Protein AF-A0A958V4C2-F1 (afdb_monomer_lite)

Radius of gyration: 12.29 Å; chains: 1; bounding box: 34×24×34 Å

Sequence (94 aa):
SLIGFVEKKGTPKSGTLVLFKNGSFGASYHRADYSCTYQGDYEIIDNRLTLKRTDLTELTDSVFTTEYLIDRKDSILKPIENGFLEIGISKMAE

Foldseek 3Di:
DKKWKADDPPFQWIWIWDQDPVQKIWIWIDHPPDIDIDMAGWDADPQKIFGPDCCCCVVRVNQDDGIFRQDPPQQWTHHPDPPYDIIRMDDDDD

pLDDT: mean 90.29, std 10.6, range [34.12, 98.25]

Structure (mmCIF, N/CA/C/O backbone):
data_AF-A0A958V4C2-F1
#
_entry.id   AF-A0A958V4C2-F1
#
loop_
_atom_site.group_PDB
_atom_site.id
_atom_site.type_symbol
_atom_site.label_atom_id
_atom_site.label_alt_id
_atom_site.label_comp_id
_atom_site.label_asym_id
_atom_site.label_entity_id
_atom_site.label_seq_id
_atom_site.pdbx_PDB_ins_code
_atom_site.Cartn_x
_atom_site.Cartn_y
_atom_site.Cartn_z
_atom_site.occupancy
_atom_site.B_iso_or_equiv
_atom_site.auth_seq_id
_atom_site.auth_comp_id
_atom_site.auth_asym_id
_atom_site.auth_atom_id
_atom_site.pdbx_PDB_model_num
ATOM 1 N N . SER A 1 1 ? -10.279 10.270 5.510 1.00 71.62 1 SER A N 1
ATOM 2 C CA . SER A 1 1 ? -9.504 9.305 4.699 1.00 71.62 1 SER A CA 1
ATOM 3 C C . SER A 1 1 ? -8.158 9.099 5.362 1.00 71.62 1 SER A C 1
ATOM 5 O O . SER A 1 1 ? -7.686 10.037 5.989 1.00 71.62 1 SER A O 1
ATOM 7 N N . LEU A 1 2 ? -7.571 7.906 5.278 1.00 84.56 2 LEU A N 1
ATOM 8 C CA . LEU A 1 2 ? -6.188 7.655 5.703 1.00 84.56 2 LEU A CA 1
ATOM 9 C C . LEU A 1 2 ? -5.276 7.849 4.493 1.00 84.56 2 LEU A C 1
ATOM 11 O O . LEU A 1 2 ? -5.636 7.420 3.399 1.00 84.56 2 LEU A O 1
ATOM 15 N N . ILE A 1 3 ? -4.133 8.506 4.676 1.00 86.88 3 ILE A N 1
ATOM 16 C CA . ILE A 1 3 ? -3.155 8.725 3.606 1.00 86.88 3 ILE A CA 1
ATOM 17 C C . ILE A 1 3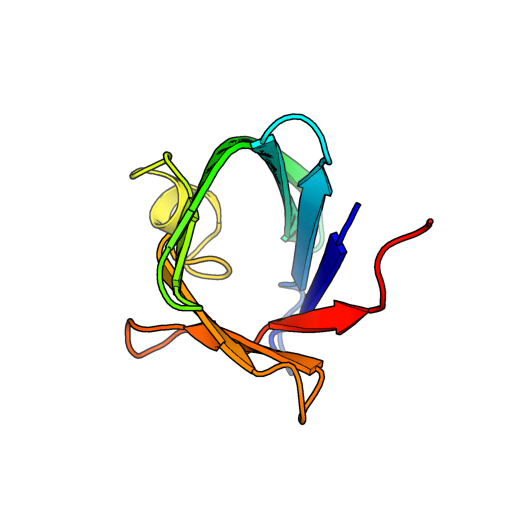 ? -1.832 8.106 4.042 1.00 86.88 3 ILE A C 1
ATOM 19 O O . ILE A 1 3 ? -1.366 8.343 5.154 1.00 86.88 3 ILE A O 1
ATOM 23 N N . GLY A 1 4 ? -1.262 7.290 3.168 1.00 89.25 4 GLY A N 1
ATOM 24 C CA . GLY A 1 4 ? 0.014 6.626 3.324 1.00 89.25 4 GLY A CA 1
ATOM 25 C C . GLY A 1 4 ? 0.981 7.032 2.221 1.00 89.25 4 GLY A C 1
ATOM 26 O O . GLY A 1 4 ? 0.577 7.209 1.073 1.00 89.25 4 GLY A O 1
ATOM 27 N N . PHE A 1 5 ? 2.256 7.152 2.563 1.00 89.62 5 PHE A N 1
ATOM 28 C CA . PHE A 1 5 ? 3.329 7.489 1.637 1.00 89.62 5 PHE A CA 1
ATOM 29 C C . PHE A 1 5 ? 4.431 6.438 1.704 1.00 89.62 5 PHE A C 1
ATOM 31 O O . PHE A 1 5 ? 4.809 5.980 2.785 1.00 89.62 5 PHE A O 1
ATOM 38 N N . VAL A 1 6 ? 4.955 6.067 0.539 1.00 90.44 6 VAL A N 1
ATOM 39 C CA . VAL A 1 6 ? 6.082 5.146 0.402 1.00 90.44 6 VAL A CA 1
ATOM 40 C C . VAL A 1 6 ? 7.088 5.710 -0.592 1.00 90.44 6 VAL A C 1
ATOM 42 O O . VAL A 1 6 ? 6.725 6.207 -1.655 1.00 90.44 6 VAL A O 1
ATOM 45 N N . GLU A 1 7 ? 8.369 5.632 -0.254 1.00 86.38 7 GLU A N 1
ATOM 46 C CA . GLU A 1 7 ? 9.460 6.078 -1.116 1.00 86.38 7 GLU A CA 1
ATOM 47 C C . GLU A 1 7 ? 10.589 5.049 -1.086 1.00 86.38 7 GLU A C 1
ATOM 49 O O . GLU A 1 7 ? 11.091 4.675 -0.022 1.00 86.38 7 GLU A O 1
ATOM 54 N N . LYS A 1 8 ? 11.019 4.597 -2.266 1.00 83.25 8 LYS A N 1
ATOM 55 C CA . LYS A 1 8 ? 12.152 3.683 -2.387 1.00 83.25 8 LYS A CA 1
ATOM 56 C C . LYS A 1 8 ? 13.443 4.481 -2.538 1.00 83.25 8 LYS A C 1
ATOM 58 O O . LYS A 1 8 ? 13.801 4.898 -3.641 1.00 83.25 8 LYS A O 1
ATOM 63 N N . LYS A 1 9 ? 14.153 4.655 -1.417 1.00 81.75 9 LYS A N 1
ATOM 64 C CA . LYS A 1 9 ? 15.428 5.389 -1.341 1.00 81.75 9 LYS A CA 1
ATOM 65 C C . LYS A 1 9 ? 16.402 4.967 -2.445 1.00 81.75 9 LYS A C 1
ATOM 67 O O . LYS A 1 9 ? 16.596 3.779 -2.695 1.00 81.75 9 LYS A O 1
ATOM 72 N N . GLY A 1 10 ? 17.032 5.955 -3.079 1.00 78.00 10 GLY A N 1
ATOM 73 C CA . GLY A 1 10 ? 17.983 5.739 -4.174 1.00 78.00 10 GLY A CA 1
ATOM 74 C C . GLY A 1 10 ? 17.336 5.436 -5.531 1.00 78.00 10 GLY A C 1
ATOM 75 O O . GLY A 1 10 ? 18.047 5.111 -6.476 1.00 78.00 10 GLY A O 1
ATOM 76 N N . THR A 1 11 ? 16.008 5.545 -5.652 1.00 78.94 11 THR A N 1
ATOM 77 C CA . THR A 1 11 ? 15.278 5.403 -6.920 1.00 78.94 11 THR A CA 1
ATOM 78 C C . THR A 1 11 ? 14.244 6.522 -7.069 1.00 78.94 11 THR A C 1
ATOM 80 O O . THR A 1 11 ? 13.789 7.047 -6.056 1.00 78.94 11 THR A O 1
ATOM 83 N N . PRO A 1 12 ? 13.798 6.859 -8.293 1.00 79.94 12 PRO A N 1
ATOM 84 C CA . PRO A 1 12 ? 12.695 7.801 -8.493 1.00 79.94 12 PRO A CA 1
ATOM 85 C C . PRO A 1 12 ? 11.313 7.181 -8.202 1.00 79.94 12 PRO A C 1
ATOM 87 O O . PRO A 1 12 ? 10.301 7.752 -8.597 1.00 79.94 12 PRO A O 1
ATOM 90 N N . LYS A 1 13 ? 11.249 5.984 -7.596 1.00 87.06 13 LYS A N 1
ATOM 91 C CA . LYS A 1 13 ? 9.993 5.268 -7.347 1.00 87.06 13 LYS A CA 1
ATOM 92 C C . LYS A 1 13 ? 9.423 5.665 -5.990 1.00 87.06 13 LYS A C 1
ATOM 94 O O . LYS A 1 13 ? 10.030 5.402 -4.949 1.00 87.06 13 LYS A O 1
ATOM 99 N N . SER A 1 14 ? 8.220 6.215 -6.008 1.00 92.00 14 SER A N 1
ATOM 100 C CA . SER A 1 14 ? 7.441 6.508 -4.809 1.00 92.00 14 SER A CA 1
ATOM 101 C C . SER A 1 14 ? 5.967 6.203 -5.042 1.00 92.00 14 SER A C 1
ATOM 103 O O . SER A 1 14 ? 5.540 5.881 -6.156 1.00 92.00 14 SER A O 1
ATOM 105 N N . GLY A 1 15 ? 5.178 6.265 -3.979 1.00 93.69 15 GLY A N 1
ATOM 106 C CA . GLY A 1 15 ? 3.751 6.057 -4.063 1.00 93.69 15 GLY A CA 1
ATOM 107 C C . GLY A 1 15 ? 2.982 6.717 -2.932 1.00 93.69 15 GLY A C 1
ATOM 108 O O . GLY A 1 15 ? 3.489 6.905 -1.827 1.00 93.69 15 GLY A O 1
ATOM 109 N N . THR A 1 16 ? 1.728 7.041 -3.229 1.00 95.00 16 THR A N 1
ATOM 110 C CA . THR A 1 16 ? 0.742 7.511 -2.256 1.00 95.00 16 THR A CA 1
ATOM 111 C C . THR A 1 16 ? -0.433 6.540 -2.228 1.00 95.00 16 THR A C 1
ATOM 113 O O . THR A 1 16 ? -1.044 6.292 -3.264 1.00 95.00 16 THR A O 1
ATOM 116 N N . LEU A 1 17 ? -0.771 6.009 -1.057 1.00 95.50 17 LEU A N 1
ATOM 117 C CA . LEU A 1 17 ? -1.952 5.181 -0.827 1.00 95.50 17 LEU A CA 1
ATOM 118 C C . LEU A 1 17 ? -2.995 5.986 -0.052 1.00 95.50 17 LEU A C 1
ATOM 120 O O . LEU A 1 17 ? -2.726 6.461 1.042 1.00 95.50 17 LEU A O 1
ATOM 124 N N . VAL A 1 18 ? -4.204 6.119 -0.581 1.00 95.25 18 VAL A N 1
ATOM 125 C CA . VAL A 1 18 ? -5.321 6.794 0.086 1.00 95.25 18 VAL A CA 1
ATOM 126 C C . VAL A 1 18 ? -6.421 5.778 0.348 1.00 95.25 18 VAL A C 1
ATOM 128 O O . VAL A 1 18 ? -6.882 5.137 -0.587 1.00 95.25 18 VAL A O 1
ATOM 131 N N . LEU A 1 19 ? -6.868 5.657 1.597 1.00 94.38 19 LEU A N 1
ATOM 132 C CA . LEU A 1 19 ? -8.051 4.885 1.981 1.00 94.38 19 LEU A CA 1
ATOM 133 C C . LEU A 1 19 ? -9.213 5.845 2.255 1.00 94.38 19 LEU A C 1
ATOM 135 O O . LEU A 1 19 ? -9.158 6.690 3.162 1.00 94.38 19 LEU A O 1
ATOM 139 N N . PHE A 1 20 ? -10.269 5.739 1.459 1.00 93.75 20 PHE A N 1
ATOM 140 C CA . PHE A 1 20 ? -11.456 6.581 1.540 1.00 93.75 20 PHE A CA 1
ATOM 141 C C . PHE A 1 20 ? -12.482 6.005 2.526 1.00 93.75 20 PHE A C 1
ATOM 143 O O . PHE A 1 20 ? -12.596 4.798 2.703 1.00 93.75 20 PHE A O 1
ATOM 150 N N . LYS A 1 21 ? -13.271 6.874 3.178 1.00 90.75 21 LYS A N 1
ATOM 151 C CA . LYS A 1 21 ? -14.253 6.460 4.210 1.00 90.75 21 LYS A CA 1
ATOM 152 C C . LYS A 1 21 ? -15.356 5.530 3.669 1.00 90.75 21 LYS A C 1
ATOM 154 O O . LYS A 1 21 ? -16.017 4.866 4.454 1.00 90.75 21 LYS A O 1
ATOM 159 N N . ASN A 1 22 ? -15.559 5.502 2.354 1.00 92.38 22 ASN A N 1
ATOM 160 C CA . ASN A 1 22 ? -16.536 4.659 1.662 1.00 92.38 22 ASN A CA 1
ATOM 161 C C . ASN A 1 22 ? -16.042 3.218 1.411 1.00 92.38 22 ASN A C 1
ATOM 163 O O . ASN A 1 22 ? -16.770 2.455 0.789 1.00 92.38 22 ASN A O 1
ATOM 167 N N . GLY A 1 23 ? -14.830 2.855 1.848 1.00 94.44 23 GLY A N 1
ATOM 168 C CA . GLY A 1 23 ? -14.266 1.521 1.625 1.00 94.44 23 GLY A CA 1
ATOM 169 C C . GLY A 1 23 ? -13.489 1.364 0.315 1.00 94.44 23 GLY A C 1
ATOM 170 O O . GLY A 1 23 ? -13.041 0.260 0.024 1.00 94.44 23 GLY A O 1
ATOM 171 N N . SER A 1 24 ? -1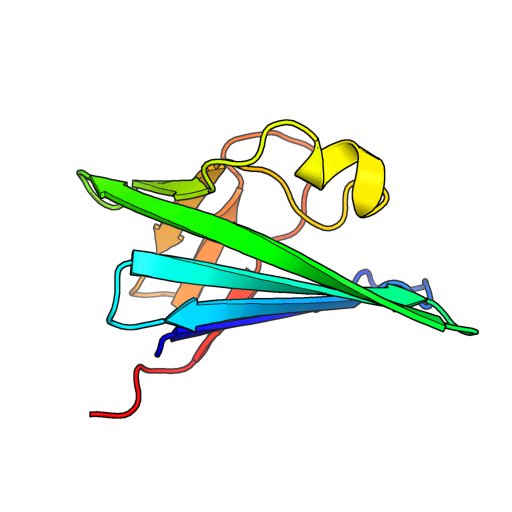3.279 2.438 -0.455 1.00 96.81 24 SER A N 1
ATOM 172 C CA . SER A 1 24 ? -12.411 2.409 -1.638 1.00 96.81 24 SER A CA 1
ATOM 173 C C . SER A 1 24 ? -11.003 2.926 -1.343 1.00 96.81 24 SER A C 1
ATOM 175 O O . SER A 1 24 ? -10.774 3.664 -0.383 1.00 96.81 24 SER A O 1
ATOM 177 N N . PHE A 1 25 ? -10.029 2.550 -2.166 1.00 96.81 25 PHE A N 1
ATOM 178 C CA . PHE A 1 25 ? -8.663 3.055 -2.102 1.00 96.81 25 PHE A CA 1
ATOM 179 C C . PHE A 1 25 ? -8.218 3.677 -3.426 1.00 96.81 25 PHE A C 1
ATOM 181 O O . PHE A 1 25 ? -8.751 3.372 -4.493 1.00 96.81 25 PHE A O 1
ATOM 188 N N . GLY A 1 26 ? -7.203 4.535 -3.346 1.00 96.56 26 GLY A N 1
ATOM 189 C CA . GLY A 1 26 ? -6.427 5.018 -4.481 1.00 96.56 26 GLY A CA 1
ATOM 190 C C . GLY A 1 26 ? -4.936 4.835 -4.213 1.00 96.56 26 GLY A C 1
ATOM 191 O O . GLY A 1 26 ? -4.417 5.394 -3.254 1.00 96.56 26 GLY A O 1
ATOM 192 N N . ALA A 1 27 ? -4.252 4.058 -5.044 1.00 96.06 27 ALA A N 1
ATOM 193 C CA . ALA A 1 27 ? -2.812 3.852 -5.018 1.00 96.06 27 ALA A CA 1
ATOM 194 C C . ALA A 1 27 ? -2.181 4.580 -6.208 1.00 96.06 27 ALA A C 1
ATOM 196 O O . ALA A 1 27 ? -2.276 4.137 -7.353 1.00 96.06 27 ALA A O 1
ATOM 197 N N . SER A 1 28 ? -1.558 5.718 -5.934 1.00 95.50 28 SER A N 1
ATOM 198 C CA . SER A 1 28 ? -0.788 6.479 -6.909 1.00 95.50 28 SER A CA 1
ATOM 199 C C . SER A 1 28 ? 0.650 5.997 -6.897 1.00 95.50 28 SER A C 1
ATOM 201 O O . SER A 1 28 ? 1.324 6.084 -5.878 1.00 95.50 28 SER A O 1
ATOM 203 N N . TYR A 1 29 ? 1.110 5.489 -8.029 1.00 93.69 29 TYR A N 1
ATOM 204 C CA . TYR A 1 29 ? 2.486 5.112 -8.289 1.00 93.69 29 TYR A CA 1
ATOM 205 C C . TYR A 1 29 ? 3.175 6.212 -9.095 1.00 93.69 29 TYR A C 1
ATOM 207 O O . TYR A 1 29 ? 2.640 6.672 -10.105 1.00 93.69 29 TYR A O 1
ATOM 215 N N . HIS A 1 30 ? 4.357 6.632 -8.652 1.00 91.44 30 HIS A N 1
ATOM 216 C CA . HIS A 1 30 ? 5.137 7.693 -9.275 1.00 91.44 30 HIS A CA 1
ATOM 217 C C . HIS A 1 30 ? 6.462 7.139 -9.811 1.00 91.44 30 HIS A C 1
ATOM 219 O O . HIS A 1 30 ? 7.217 6.474 -9.093 1.00 91.44 30 HIS A O 1
ATOM 225 N N . ARG A 1 31 ? 6.747 7.441 -11.081 1.00 87.00 31 ARG A N 1
ATOM 226 C CA . ARG A 1 31 ? 8.064 7.330 -11.717 1.00 87.00 31 ARG A CA 1
ATOM 227 C C . ARG A 1 31 ? 8.560 8.728 -12.102 1.00 87.00 31 ARG A C 1
ATOM 229 O O . ARG A 1 31 ? 7.821 9.701 -11.994 1.00 87.00 31 ARG A O 1
ATOM 236 N N . ALA A 1 32 ? 9.800 8.812 -12.587 1.00 84.88 32 ALA A N 1
ATOM 237 C CA . ALA A 1 32 ? 10.402 10.072 -13.033 1.00 84.88 32 ALA A CA 1
ATOM 238 C C . ALA A 1 32 ? 9.549 10.805 -14.086 1.00 84.88 32 ALA A C 1
ATOM 240 O O . ALA A 1 32 ? 9.401 12.021 -14.011 1.00 84.88 32 ALA A O 1
ATOM 241 N N . ASP A 1 33 ? 8.952 10.052 -15.015 1.00 85.81 33 ASP A N 1
ATOM 242 C CA . ASP A 1 33 ? 8.329 10.623 -16.216 1.00 85.81 33 ASP A CA 1
ATOM 243 C C . ASP A 1 33 ? 6.797 10.539 -16.217 1.00 85.81 33 ASP A C 1
ATOM 245 O O . ASP A 1 33 ? 6.144 11.132 -17.074 1.00 85.81 33 ASP A O 1
ATOM 249 N N . TYR A 1 34 ? 6.200 9.785 -15.289 1.00 86.38 34 TYR A N 1
ATOM 250 C CA . TYR A 1 34 ? 4.749 9.621 -15.221 1.00 86.38 34 TYR A CA 1
ATOM 251 C C . TYR A 1 34 ? 4.263 9.184 -13.840 1.00 86.38 34 TYR A C 1
ATOM 253 O O . TYR A 1 34 ? 5.011 8.648 -13.019 1.00 86.38 34 TYR A O 1
ATOM 261 N N . SER A 1 35 ? 2.963 9.362 -13.618 1.00 91.88 35 SER A N 1
ATOM 262 C CA . SER A 1 35 ? 2.246 8.790 -12.487 1.00 91.88 35 SER A CA 1
ATOM 263 C C . SER A 1 35 ? 1.011 8.026 -12.954 1.00 91.88 35 SER A C 1
ATOM 265 O O . SER A 1 35 ? 0.347 8.405 -13.919 1.00 91.88 35 SER A O 1
ATOM 267 N N . CYS A 1 36 ? 0.706 6.932 -12.263 1.00 93.12 36 CYS A N 1
ATOM 268 C CA . CYS A 1 36 ? -0.491 6.133 -12.493 1.00 93.12 36 CYS A CA 1
ATOM 269 C C . CYS A 1 36 ? -1.253 5.989 -11.183 1.00 93.12 36 CYS A C 1
ATOM 271 O O . CYS A 1 36 ? -0.655 5.658 -10.163 1.00 93.12 36 CYS A O 1
ATOM 273 N N . THR A 1 37 ? -2.567 6.198 -11.209 1.00 95.19 37 THR A N 1
ATOM 274 C CA . THR A 1 37 ? -3.426 5.973 -10.044 1.00 95.19 37 THR A CA 1
ATOM 275 C C . THR A 1 37 ? -4.325 4.774 -10.286 1.00 95.19 37 THR A C 1
ATOM 277 O O . THR A 1 37 ? -5.130 4.757 -11.217 1.00 95.19 37 THR A O 1
ATOM 280 N N . TYR A 1 38 ? -4.213 3.790 -9.405 1.00 95.81 38 TYR A N 1
ATOM 281 C CA . TYR A 1 38 ? -5.015 2.578 -9.396 1.00 95.81 38 TYR A CA 1
ATOM 282 C C . TYR A 1 38 ? -6.033 2.652 -8.267 1.00 95.81 38 TYR A C 1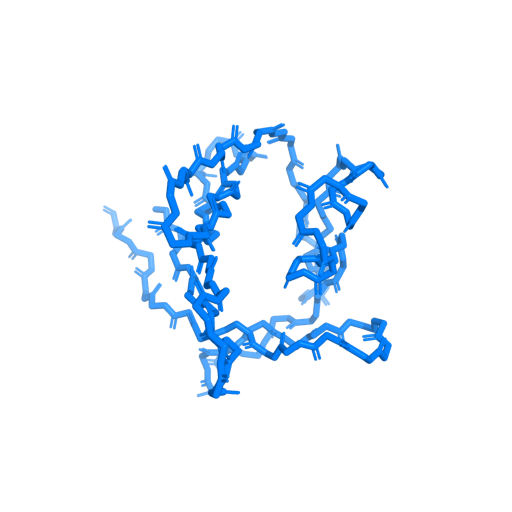
ATOM 284 O O . TYR A 1 38 ? -5.704 3.054 -7.156 1.00 95.81 38 TYR A O 1
ATOM 292 N N . GLN A 1 39 ? -7.276 2.283 -8.549 1.00 96.56 39 GLN A N 1
ATOM 293 C CA . GLN A 1 39 ? -8.374 2.333 -7.583 1.00 96.56 39 GLN A CA 1
ATOM 294 C C . GLN A 1 39 ? -9.001 0.953 -7.407 1.00 96.56 39 GLN A C 1
ATOM 296 O O . GLN A 1 39 ? -8.889 0.099 -8.289 1.00 96.56 39 GLN A O 1
ATOM 301 N N . GLY A 1 40 ? -9.658 0.741 -6.278 1.00 96.56 40 GLY A N 1
ATOM 302 C CA . GLY A 1 40 ? -10.391 -0.481 -5.972 1.00 96.56 40 GLY A CA 1
ATOM 303 C C . GLY A 1 40 ? -10.997 -0.402 -4.581 1.00 96.56 40 GLY A C 1
ATOM 304 O O . GLY A 1 40 ? -10.945 0.649 -3.944 1.00 96.56 40 GLY A O 1
ATOM 305 N N . ASP A 1 41 ? -11.534 -1.513 -4.100 1.00 98.25 41 ASP A N 1
ATOM 306 C CA . ASP A 1 41 ? -12.066 -1.607 -2.743 1.00 98.25 41 ASP A CA 1
ATOM 307 C C . ASP A 1 41 ? -10.998 -2.100 -1.767 1.00 98.25 41 ASP A C 1
ATOM 309 O O . ASP A 1 41 ? -10.028 -2.754 -2.156 1.00 98.25 41 ASP A O 1
ATOM 313 N N . TYR A 1 42 ? -11.164 -1.799 -0.485 1.00 97.31 42 TYR A N 1
ATOM 314 C CA . TYR A 1 42 ? -10.340 -2.356 0.577 1.00 97.31 42 TYR A CA 1
ATOM 315 C C . TYR A 1 42 ? -11.201 -2.879 1.722 1.00 97.31 42 TYR A C 1
ATOM 317 O O . TYR A 1 42 ? -12.379 -2.557 1.862 1.00 97.31 42 TYR A O 1
ATOM 325 N N . GLU A 1 43 ? -10.586 -3.688 2.571 1.00 97.00 43 GLU A N 1
ATOM 326 C CA . GLU A 1 43 ? -11.197 -4.201 3.785 1.00 97.00 43 GLU A CA 1
ATOM 327 C C . GLU A 1 43 ? -10.196 -4.162 4.936 1.00 97.00 43 GLU A C 1
ATOM 329 O O . GLU A 1 43 ? -8.992 -4.314 4.723 1.00 97.00 43 GLU A O 1
ATOM 334 N N . ILE A 1 44 ? -10.693 -3.908 6.149 1.00 94.75 44 ILE A N 1
ATOM 335 C CA . ILE A 1 44 ? -9.889 -3.937 7.371 1.00 94.75 44 ILE A CA 1
ATOM 336 C C . ILE A 1 44 ? -10.548 -4.895 8.359 1.00 94.75 44 ILE A C 1
ATOM 338 O O . ILE A 1 44 ? -11.636 -4.607 8.855 1.00 94.75 44 ILE A O 1
ATOM 342 N N . ILE A 1 45 ? -9.876 -6.004 8.665 1.00 95.31 45 ILE A N 1
ATOM 343 C CA . ILE A 1 45 ? -10.310 -7.014 9.643 1.00 95.31 45 ILE A CA 1
ATOM 344 C C . ILE A 1 45 ? -9.122 -7.298 10.560 1.00 95.31 45 ILE A C 1
ATOM 346 O O . ILE A 1 45 ? -8.021 -7.514 10.071 1.00 95.31 45 ILE A O 1
ATOM 350 N N . ASP A 1 46 ? -9.312 -7.262 11.881 1.00 92.62 46 ASP A N 1
ATOM 351 C CA . ASP A 1 46 ? -8.268 -7.595 12.868 1.00 92.62 46 ASP A CA 1
ATOM 352 C C . ASP A 1 46 ? -6.917 -6.883 12.638 1.00 92.62 46 ASP A C 1
ATOM 354 O O . ASP A 1 46 ? -5.848 -7.487 12.680 1.00 92.62 46 ASP A O 1
ATOM 358 N N . ASN A 1 47 ? -6.956 -5.572 12.369 1.00 91.75 47 ASN A N 1
ATOM 359 C CA . ASN A 1 47 ? -5.792 -4.738 12.016 1.00 91.75 47 ASN A CA 1
ATOM 360 C C . ASN A 1 47 ? -5.041 -5.157 10.738 1.00 91.75 47 ASN A C 1
ATOM 362 O O . ASN A 1 47 ? -3.967 -4.622 10.465 1.00 91.75 47 ASN A O 1
ATOM 366 N N . ARG A 1 48 ? -5.602 -6.048 9.924 1.00 96.25 48 ARG A N 1
ATOM 367 C CA . ARG A 1 48 ? -5.122 -6.365 8.580 1.00 96.25 48 ARG A CA 1
ATOM 368 C C . ARG A 1 48 ? -5.893 -5.546 7.558 1.00 96.25 48 ARG A C 1
ATOM 370 O O . ARG A 1 48 ? -7.116 -5.615 7.515 1.00 96.25 48 ARG A O 1
ATOM 377 N N . LEU A 1 49 ? -5.172 -4.783 6.748 1.00 96.56 49 LEU A N 1
ATOM 378 C CA . LEU A 1 49 ? -5.676 -4.114 5.555 1.00 96.56 49 LEU A CA 1
ATOM 379 C C . LEU A 1 49 ? -5.471 -5.029 4.346 1.00 96.56 49 LEU A C 1
ATOM 381 O O . LEU A 1 49 ? -4.340 -5.430 4.071 1.00 96.56 49 LEU A O 1
ATOM 385 N N . THR A 1 50 ? -6.538 -5.273 3.592 1.00 97.75 50 THR A N 1
ATOM 386 C CA . THR A 1 50 ? -6.501 -5.995 2.317 1.00 97.75 50 THR A CA 1
ATOM 387 C C . THR A 1 50 ? -7.047 -5.099 1.207 1.00 97.75 50 THR A C 1
ATOM 389 O O . THR A 1 50 ? -8.190 -4.648 1.270 1.00 97.75 50 THR A O 1
ATOM 392 N N . LEU A 1 51 ? -6.239 -4.843 0.180 1.00 97.31 51 LEU A N 1
ATOM 393 C CA . LEU A 1 51 ? -6.621 -4.140 -1.043 1.00 97.31 51 LEU A CA 1
ATOM 394 C C . LEU A 1 51 ? -7.169 -5.164 -2.045 1.00 97.31 51 LEU A C 1
ATOM 396 O O . LEU A 1 51 ? -6.463 -6.091 -2.444 1.00 97.31 51 LEU A O 1
ATOM 400 N N . LYS A 1 52 ? -8.427 -5.011 -2.468 1.00 96.75 52 LYS A N 1
ATOM 401 C CA . LYS A 1 52 ? -9.140 -5.953 -3.349 1.00 96.75 52 LYS A CA 1
ATOM 402 C C . LYS A 1 52 ? -8.746 -5.749 -4.813 1.00 96.75 52 LYS A C 1
ATOM 404 O O . LYS A 1 52 ? -9.574 -5.403 -5.653 1.00 96.75 52 LYS A O 1
ATOM 409 N N . ARG A 1 53 ? -7.453 -5.916 -5.107 1.00 94.50 53 ARG A N 1
ATOM 410 C CA . ARG A 1 53 ? -6.871 -5.702 -6.436 1.00 94.50 53 ARG A CA 1
ATOM 411 C C . ARG A 1 53 ? -5.584 -6.514 -6.636 1.00 94.50 53 ARG A C 1
ATOM 413 O O . ARG A 1 53 ? -4.501 -6.061 -6.290 1.00 94.50 53 ARG A O 1
ATOM 420 N N . THR A 1 54 ? -5.704 -7.714 -7.202 1.00 93.75 54 THR A N 1
ATOM 421 C CA . THR A 1 54 ? -4.604 -8.697 -7.308 1.00 93.75 54 THR A CA 1
ATOM 422 C C . THR A 1 54 ? -3.487 -8.307 -8.280 1.00 93.75 54 THR A C 1
ATOM 424 O O . THR A 1 54 ? -2.382 -8.820 -8.164 1.00 93.75 54 THR A O 1
ATOM 427 N N . ASP A 1 55 ? -3.755 -7.408 -9.229 1.00 95.25 55 ASP A N 1
ATOM 428 C CA . ASP A 1 55 ? -2.785 -6.913 -10.217 1.00 95.25 55 ASP A CA 1
ATOM 429 C C . ASP A 1 55 ? -1.952 -5.720 -9.705 1.00 95.25 55 ASP A C 1
ATOM 431 O O . ASP A 1 55 ? -1.022 -5.273 -10.377 1.00 95.25 55 ASP A O 1
ATOM 435 N N . LEU A 1 56 ? -2.249 -5.201 -8.505 1.00 94.56 56 LEU A N 1
ATOM 436 C CA . LEU A 1 56 ? -1.644 -3.971 -7.988 1.00 94.56 56 LEU A CA 1
ATOM 437 C C . LEU A 1 56 ? -0.117 -4.069 -7.870 1.00 94.56 56 LEU A C 1
ATOM 439 O O . LEU A 1 56 ? 0.592 -3.114 -8.191 1.00 94.56 56 LEU A O 1
ATOM 443 N N . THR A 1 57 ? 0.390 -5.223 -7.440 1.00 94.38 57 THR A N 1
ATOM 444 C CA . THR A 1 57 ? 1.829 -5.471 -7.297 1.00 94.38 57 THR A CA 1
ATOM 445 C C . THR A 1 57 ? 2.564 -5.350 -8.629 1.00 94.38 57 THR A C 1
ATOM 447 O O . THR A 1 57 ? 3.613 -4.708 -8.699 1.00 94.38 57 THR A O 1
ATOM 450 N N . GLU A 1 58 ? 2.008 -5.932 -9.693 1.00 94.25 58 GLU A N 1
ATOM 451 C CA . GLU A 1 58 ? 2.589 -5.895 -11.038 1.00 94.25 58 GLU A CA 1
ATOM 452 C C . GLU A 1 58 ? 2.521 -4.480 -11.622 1.00 94.25 58 GLU A C 1
ATOM 454 O O . GLU A 1 58 ? 3.525 -3.938 -12.082 1.00 94.25 58 GLU A O 1
ATOM 459 N N . LEU A 1 59 ? 1.358 -3.836 -11.510 1.00 93.56 59 LEU A N 1
ATOM 460 C CA . LEU A 1 59 ? 1.096 -2.502 -12.053 1.00 93.56 59 LEU A CA 1
ATOM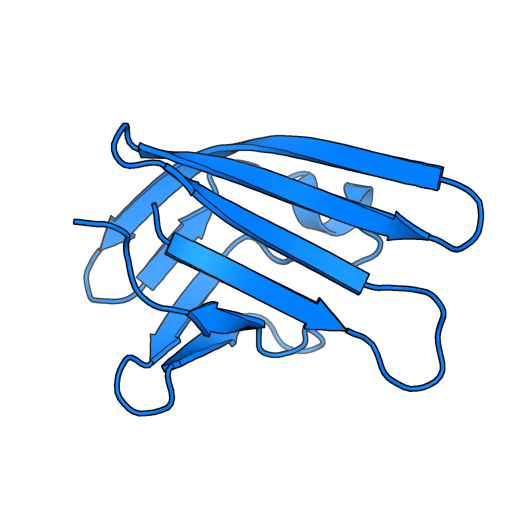 461 C C . LEU A 1 59 ? 1.909 -1.374 -11.396 1.00 93.56 59 LEU A C 1
ATOM 463 O O . LEU A 1 59 ? 1.976 -0.261 -11.931 1.00 93.56 59 LEU A O 1
ATOM 467 N N . THR A 1 60 ? 2.492 -1.633 -10.225 1.00 92.31 60 THR A N 1
ATOM 468 C CA . THR A 1 60 ? 3.212 -0.637 -9.418 1.00 92.31 60 THR A CA 1
ATOM 469 C C . THR A 1 60 ? 4.693 -0.973 -9.242 1.00 92.31 60 THR A C 1
ATOM 471 O O . THR A 1 60 ? 5.350 -0.393 -8.381 1.00 92.31 60 THR A O 1
ATOM 474 N N . ASP A 1 61 ? 5.246 -1.894 -10.039 1.00 90.75 61 ASP A N 1
ATOM 475 C CA . ASP A 1 61 ? 6.628 -2.386 -9.913 1.00 90.75 61 ASP A CA 1
ATOM 476 C C . ASP A 1 61 ? 7.005 -2.792 -8.479 1.00 90.75 61 ASP A C 1
ATOM 478 O O . ASP A 1 61 ? 8.081 -2.441 -7.971 1.00 90.75 61 ASP A O 1
ATOM 482 N N . SER A 1 62 ? 6.094 -3.486 -7.803 1.00 92.19 62 SER A N 1
ATOM 483 C CA . SER A 1 62 ? 6.261 -3.912 -6.413 1.00 92.19 62 SER A CA 1
ATOM 484 C C . SER A 1 62 ? 6.472 -2.757 -5.419 1.00 92.19 62 SER A C 1
ATOM 486 O O . SER A 1 62 ? 7.090 -2.942 -4.371 1.00 92.19 62 SER A O 1
ATOM 488 N N . VAL A 1 63 ? 5.979 -1.550 -5.724 1.00 93.19 63 VAL A N 1
ATOM 489 C CA . VAL A 1 63 ? 5.892 -0.461 -4.735 1.00 93.19 63 VAL A CA 1
ATOM 490 C C . VAL A 1 63 ? 4.776 -0.741 -3.733 1.00 93.19 63 VAL A C 1
ATOM 492 O O . VAL A 1 63 ? 4.966 -0.522 -2.537 1.00 93.19 63 VAL A O 1
ATOM 495 N N . PHE A 1 64 ? 3.642 -1.263 -4.203 1.00 95.25 64 PHE A N 1
ATOM 496 C CA . PHE A 1 64 ? 2.530 -1.683 -3.358 1.00 95.25 64 PHE A CA 1
ATOM 497 C C . PHE A 1 64 ? 2.351 -3.204 -3.403 1.00 95.25 64 PHE A C 1
ATOM 499 O O . PHE A 1 64 ? 2.546 -3.820 -4.446 1.00 95.25 64 PHE A O 1
ATOM 506 N N . THR A 1 65 ? 1.958 -3.785 -2.270 1.00 96.12 65 THR A N 1
ATOM 507 C CA . THR A 1 65 ? 1.384 -5.135 -2.161 1.00 96.12 65 THR A CA 1
ATOM 508 C C . THR A 1 65 ? -0.106 -4.994 -1.845 1.00 96.12 65 THR A C 1
ATOM 510 O O . THR A 1 65 ? -0.619 -3.887 -1.665 1.00 96.12 65 THR A O 1
ATOM 513 N N . THR A 1 66 ? -0.833 -6.101 -1.793 1.00 96.75 66 THR A N 1
ATOM 514 C CA . THR A 1 66 ? -2.265 -6.105 -1.493 1.00 96.75 66 THR A CA 1
ATOM 515 C C . THR A 1 66 ? -2.568 -6.221 -0.009 1.00 96.75 66 THR A C 1
ATOM 517 O O . THR A 1 66 ? -3.709 -5.986 0.376 1.00 96.75 66 THR A O 1
ATOM 520 N N . GLU A 1 67 ? -1.597 -6.575 0.835 1.00 97.25 67 GLU A N 1
ATOM 521 C CA . GLU A 1 67 ? -1.869 -6.896 2.237 1.00 97.25 67 GLU A CA 1
ATOM 522 C C . GLU A 1 67 ? -0.884 -6.273 3.222 1.00 97.25 67 GLU A C 1
ATOM 524 O O . GLU A 1 67 ? 0.337 -6.401 3.093 1.00 97.25 67 GLU A O 1
ATOM 529 N N . TYR A 1 68 ? -1.437 -5.647 4.261 1.00 97.00 68 TYR A N 1
ATOM 530 C CA . TYR A 1 68 ? -0.671 -4.944 5.281 1.00 97.00 68 TYR A CA 1
ATOM 531 C C . TYR A 1 68 ? -1.221 -5.193 6.684 1.00 97.00 68 TYR A C 1
ATOM 533 O O . TYR A 1 68 ? -2.428 -5.299 6.887 1.00 97.00 68 TYR A O 1
ATOM 541 N N . LEU A 1 69 ? -0.337 -5.190 7.674 1.00 96.88 69 LEU A N 1
ATOM 542 C CA . LEU A 1 69 ? -0.680 -4.992 9.075 1.00 96.88 69 LEU A CA 1
ATOM 543 C C . LEU A 1 69 ? -0.641 -3.501 9.401 1.00 96.88 69 LEU A C 1
ATOM 545 O O . LEU A 1 69 ? 0.311 -2.799 9.063 1.00 96.88 69 LEU A O 1
ATOM 549 N N . ILE A 1 70 ? -1.679 -3.020 10.072 1.00 94.44 70 ILE A N 1
ATOM 550 C CA . ILE A 1 70 ? -1.788 -1.632 10.505 1.00 94.44 70 ILE A CA 1
ATOM 551 C C . ILE A 1 70 ? -1.120 -1.504 11.874 1.00 94.44 70 ILE A C 1
ATOM 553 O O . ILE A 1 70 ? -1.686 -1.933 12.882 1.00 94.44 70 ILE A O 1
ATOM 557 N N . ASP A 1 71 ? 0.045 -0.859 11.926 1.00 92.81 71 ASP A N 1
ATOM 558 C CA . ASP A 1 71 ? 0.674 -0.458 13.181 1.00 92.81 71 ASP A CA 1
ATOM 559 C C . ASP A 1 71 ? 0.332 1.004 13.482 1.00 92.81 71 ASP A C 1
ATOM 561 O O . ASP A 1 71 ? 0.888 1.954 12.929 1.00 92.81 71 ASP A O 1
ATOM 565 N N . ARG A 1 72 ? -0.635 1.191 14.381 1.00 87.56 72 ARG A N 1
ATOM 566 C CA . ARG A 1 72 ? -1.095 2.526 14.785 1.00 87.56 72 ARG A CA 1
ATOM 567 C C . ARG A 1 72 ? -0.127 3.228 15.731 1.00 87.56 72 ARG A C 1
ATOM 569 O O . ARG A 1 72 ? -0.203 4.448 15.844 1.00 87.56 72 ARG A O 1
ATOM 576 N N . LYS A 1 73 ? 0.721 2.479 16.442 1.00 88.56 73 LYS A N 1
ATOM 577 C CA . LYS A 1 73 ? 1.677 3.045 17.398 1.00 88.56 73 LYS A CA 1
ATOM 578 C C . LYS A 1 73 ? 2.786 3.756 16.638 1.00 88.56 73 LYS A C 1
ATOM 580 O O . LYS A 1 73 ? 3.078 4.911 16.935 1.00 88.56 73 LYS A O 1
ATOM 585 N N . ASP A 1 74 ? 3.311 3.087 15.620 1.00 89.50 74 ASP A N 1
ATOM 586 C CA . ASP A 1 74 ? 4.393 3.616 14.794 1.00 89.50 74 ASP A CA 1
ATOM 587 C C . ASP A 1 74 ? 3.864 4.373 13.564 1.00 89.50 74 ASP A C 1
ATOM 589 O O . ASP A 1 74 ? 4.629 4.993 12.832 1.00 89.50 74 ASP A O 1
ATOM 593 N N . SER A 1 75 ? 2.536 4.402 13.382 1.00 90.56 75 SER A N 1
ATOM 594 C CA . SER A 1 75 ? 1.855 5.053 12.258 1.00 90.56 75 SER A CA 1
ATOM 595 C C . SER A 1 75 ? 2.389 4.558 10.914 1.00 90.56 75 SER A C 1
ATOM 597 O O . SER A 1 75 ? 2.735 5.345 10.031 1.00 90.56 75 SER A O 1
ATOM 599 N N . ILE A 1 76 ? 2.421 3.234 10.749 1.00 94.50 76 ILE A N 1
ATOM 600 C CA . ILE A 1 76 ? 2.868 2.566 9.525 1.00 94.50 76 ILE A CA 1
ATOM 601 C C . ILE A 1 76 ? 1.896 1.467 9.079 1.00 94.50 76 ILE A C 1
ATOM 603 O O . ILE A 1 76 ? 1.169 0.872 9.877 1.00 94.50 76 ILE A O 1
ATOM 607 N N . LEU A 1 77 ? 1.910 1.166 7.782 1.00 95.25 77 LEU A N 1
ATOM 608 C CA . LEU A 1 77 ? 1.405 -0.085 7.226 1.00 95.25 77 LEU A CA 1
ATOM 609 C C . LEU A 1 77 ? 2.601 -0.980 6.943 1.00 95.25 77 LEU A C 1
ATOM 611 O O . LEU A 1 77 ? 3.443 -0.663 6.098 1.00 95.25 77 LEU A O 1
ATOM 615 N N . LYS A 1 78 ? 2.661 -2.106 7.643 1.00 96.06 78 LYS A N 1
ATOM 616 C CA . LYS A 1 78 ? 3.707 -3.100 7.469 1.00 96.06 78 LYS A CA 1
ATOM 617 C C . LYS A 1 78 ? 3.245 -4.149 6.460 1.00 96.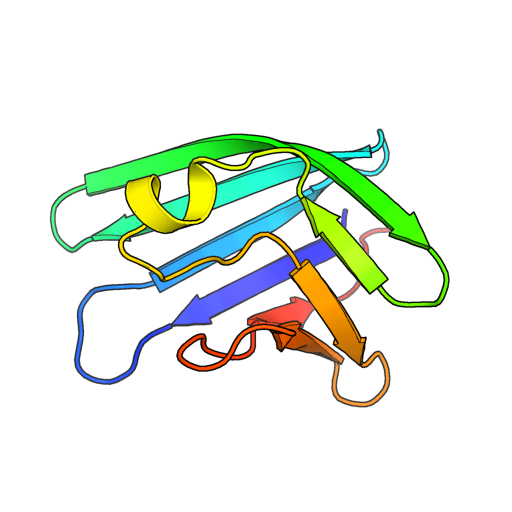06 78 LYS A C 1
ATOM 619 O O . LYS A 1 78 ? 2.228 -4.791 6.717 1.00 96.06 78 LYS A O 1
ATOM 624 N N . PRO A 1 79 ? 3.933 -4.338 5.326 1.00 96.44 79 PRO A N 1
ATOM 625 C CA . PRO A 1 79 ? 3.534 -5.350 4.355 1.00 96.44 79 PRO A CA 1
ATOM 626 C C . PRO A 1 79 ? 3.619 -6.752 4.969 1.00 96.44 79 PRO A C 1
ATOM 628 O O . PRO A 1 79 ? 4.534 -7.044 5.742 1.00 96.44 79 PRO A O 1
ATOM 631 N N . ILE A 1 80 ? 2.651 -7.612 4.642 1.00 94.88 80 ILE A N 1
ATOM 632 C CA . ILE A 1 80 ? 2.686 -9.026 5.054 1.00 94.88 80 ILE A CA 1
ATOM 633 C C . ILE A 1 80 ? 3.697 -9.798 4.202 1.00 94.88 80 ILE A C 1
ATOM 635 O O . ILE A 1 80 ? 4.423 -10.655 4.707 1.00 94.88 80 ILE A O 1
ATOM 639 N N . GLU A 1 81 ? 3.758 -9.483 2.910 1.00 92.00 81 GLU A N 1
ATOM 640 C CA . GLU A 1 81 ? 4.715 -10.074 1.983 1.00 92.00 81 GLU A CA 1
ATOM 641 C C . GLU A 1 81 ? 6.108 -9.445 2.128 1.00 92.00 81 GLU A C 1
ATOM 643 O O . GLU A 1 81 ? 6.265 -8.235 2.311 1.00 92.00 81 GLU A O 1
ATOM 648 N N . ASN A 1 82 ? 7.145 -10.275 2.001 1.00 88.56 82 ASN A N 1
ATOM 649 C CA . ASN A 1 82 ? 8.531 -9.812 2.001 1.00 88.56 82 ASN A CA 1
ATOM 650 C C . ASN A 1 82 ? 8.864 -9.046 0.711 1.00 88.56 82 ASN A C 1
ATOM 652 O O . ASN A 1 82 ? 8.318 -9.324 -0.352 1.00 88.56 82 ASN A O 1
ATOM 656 N N . GLY A 1 83 ? 9.833 -8.130 0.790 1.00 89.62 83 GLY A N 1
ATOM 657 C CA . GLY A 1 83 ? 10.341 -7.385 -0.372 1.00 89.62 83 GLY A CA 1
ATOM 658 C C . GLY A 1 83 ? 9.655 -6.040 -0.629 1.00 89.62 83 GLY A C 1
ATOM 659 O O . GLY A 1 83 ? 10.108 -5.292 -1.496 1.00 89.62 83 GLY A O 1
ATOM 660 N N . PHE A 1 84 ? 8.633 -5.702 0.158 1.00 92.69 84 PHE A N 1
ATOM 661 C CA . PHE A 1 84 ? 7.947 -4.412 0.121 1.00 92.69 84 PHE A CA 1
ATOM 662 C C . PHE A 1 84 ? 8.423 -3.492 1.246 1.00 92.69 84 PHE A C 1
ATOM 664 O O . PHE A 1 84 ? 8.881 -3.944 2.296 1.00 92.69 84 PHE A O 1
ATOM 671 N N . LEU A 1 85 ? 8.312 -2.186 1.016 1.00 91.88 85 LEU A N 1
ATOM 672 C CA . LEU A 1 85 ? 8.613 -1.172 2.021 1.00 91.88 85 LEU A CA 1
ATOM 673 C C . LEU A 1 85 ? 7.385 -0.893 2.890 1.00 91.88 85 LEU A C 1
ATOM 675 O O . LEU A 1 85 ? 6.244 -1.027 2.448 1.00 91.88 85 LEU A O 1
ATOM 679 N N . GLU A 1 86 ? 7.639 -0.473 4.125 1.00 94.50 86 GLU A N 1
ATOM 680 C CA . GLU A 1 86 ? 6.603 0.042 5.015 1.00 94.50 86 GLU A CA 1
ATOM 681 C C . GLU A 1 86 ? 6.052 1.366 4.472 1.00 94.50 86 GLU A C 1
ATOM 683 O O . GLU A 1 86 ? 6.784 2.179 3.898 1.00 94.50 86 GLU A O 1
ATOM 688 N N . ILE A 1 87 ? 4.750 1.581 4.655 1.00 94.81 87 ILE A N 1
ATOM 689 C CA . ILE A 1 87 ? 4.078 2.815 4.244 1.00 94.81 87 ILE A CA 1
ATOM 690 C C . ILE A 1 87 ? 3.851 3.659 5.490 1.00 94.81 87 ILE A C 1
ATOM 692 O O . ILE A 1 87 ? 3.098 3.253 6.372 1.00 94.81 87 ILE A O 1
ATOM 696 N N . GLY A 1 88 ? 4.453 4.844 5.557 1.00 92.94 88 GLY A N 1
ATOM 697 C CA . GLY A 1 88 ? 4.168 5.792 6.633 1.00 92.94 88 GLY A CA 1
ATOM 698 C C . GLY A 1 88 ? 2.770 6.374 6.458 1.00 92.94 88 GLY A C 1
ATOM 699 O O . GLY A 1 88 ? 2.464 6.884 5.383 1.00 92.94 88 GLY A O 1
ATOM 700 N N . ILE A 1 89 ? 1.923 6.303 7.485 1.00 91.19 89 ILE A N 1
ATOM 701 C CA . ILE A 1 89 ? 0.542 6.800 7.444 1.00 91.19 89 ILE A CA 1
ATOM 702 C C . ILE A 1 89 ? 0.360 8.030 8.326 1.00 91.19 89 ILE A C 1
ATOM 704 O O . ILE A 1 89 ? 0.888 8.119 9.429 1.00 91.19 89 ILE A O 1
ATOM 708 N N . SER A 1 9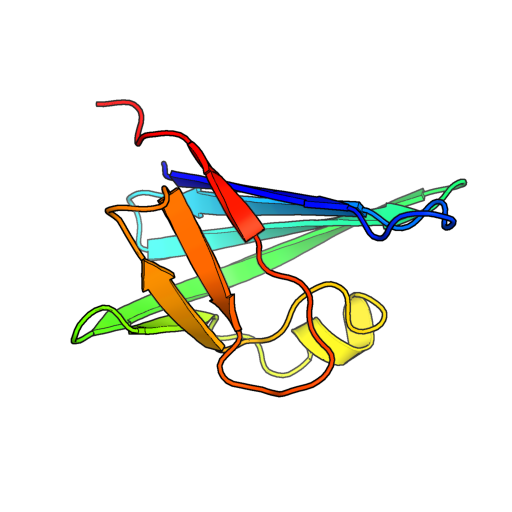0 ? -0.431 8.987 7.849 1.00 84.81 90 SER A N 1
ATOM 709 C CA . SER A 1 90 ? -0.852 10.160 8.614 1.00 84.81 90 SER A CA 1
ATOM 710 C C . SER A 1 90 ? -2.365 10.139 8.861 1.00 84.81 90 SER A C 1
ATOM 712 O O . SER A 1 90 ? -3.134 9.485 8.150 1.00 84.81 90 SER A O 1
ATOM 714 N N . LYS A 1 91 ? -2.780 10.779 9.966 1.00 66.44 91 LYS A N 1
ATOM 715 C CA . LYS A 1 91 ? -4.114 10.639 10.572 1.00 66.44 91 LYS A CA 1
ATOM 716 C C . LYS A 1 91 ? -5.269 10.895 9.599 1.00 66.44 91 LYS A C 1
ATOM 718 O O . LYS A 1 91 ? -5.212 11.752 8.723 1.00 66.44 91 LYS A O 1
ATOM 723 N N . MET A 1 92 ? -6.360 10.181 9.876 1.00 49.66 92 MET A N 1
ATOM 724 C CA . MET A 1 92 ? -7.677 10.369 9.282 1.00 49.66 92 MET A CA 1
ATOM 725 C C . MET A 1 92 ? -8.181 11.799 9.499 1.00 49.66 92 MET A C 1
ATOM 727 O O . MET A 1 92 ? -8.351 12.199 10.646 1.00 49.66 92 MET A O 1
ATOM 731 N N . ALA A 1 93 ? -8.462 12.546 8.426 1.00 38.84 93 ALA A N 1
ATOM 732 C CA . ALA A 1 93 ? -9.299 13.743 8.541 1.00 38.84 93 ALA A CA 1
ATOM 733 C C . ALA A 1 93 ? -10.682 13.327 9.086 1.00 38.84 93 ALA A C 1
ATOM 735 O O . ALA A 1 93 ? -11.353 12.480 8.466 1.00 38.84 93 ALA A O 1
ATOM 736 N N . GLU A 1 94 ? -11.027 13.858 10.267 1.00 34.12 94 GLU A N 1
ATOM 737 C CA . GLU A 1 94 ? -12.329 13.715 10.942 1.00 34.12 94 GLU A CA 1
ATOM 738 C C . GLU A 1 94 ? -13.488 14.141 10.042 1.00 34.12 94 GLU A C 1
ATOM 740 O O . GLU A 1 94 ? -13.339 15.092 9.246 1.00 34.12 94 GLU A O 1
#

Secondary structure (DSSP, 8-state):
-EEEEEE-TTSS-EEEEEE-TTSEEEEEEE-SS-EEEEEEEEEEETTEEEES-TTHHHHTTTS--SEEEEETTTTEEEESSTTPPPEEEEPPP-

=== Feature glossary ===
A reading guide for the features in this record.

Start from the sequence.

  · This is the polypeptide sequence — one letter per residue, N-terminus first. Length ranges from a few dozen residues for small domains to over a thousand for large multi-domain proteins.

Fold it, and you get atomic coordinates and the backbone conformation that goes with them.

  · Structure coordinates are given as an mmCIF _atom_site loop: one row per atom with element, residue name, chain id, sequence number, and x/y/z position in Å. Only the four main-chain atoms per residue are included here; side chains are omitted to keep the record compact.

  · Backbone dihedral angles. Every residue except chain termini has a φ (preceding-C → N → Cα → C) and a ψ (N → Cα → C → next-N). They are reported in degrees following the IUPAC sign convention. Secondary structure is essentially a statement about which (φ, ψ) basin each residue occupies.

  · The SS8 string is DSSP's per-residue secondary-structure call. α-helix (H) means an i→i+4 H-bond ladder; β-strand (E) means the residue participates in a β-sheet; 3₁₀ (G) and π (I) are tighter and wider helices; T/S are turns/bends; '-' is loop.

  · SS3 is a coarse helix/strand/coil call (letters a/b/c) made by the P-SEA algorithm from inter-Cα distances and dihedrals. It is less detailed than DSSP but needs only Cα positions.

Summarize the fold with a handful of shape descriptors and a per-residue structural alphabet.

  · Radius of gyration (Rg) is the root-mean-square distance of Cα atoms from their centroid — a single number for overall size and compactness. A globular domain of N residues has Rg ≈ 2.2·N^0.38 Å; an extended or disordered chain has a much larger Rg. The Cα contact count is the number of residue pairs whose Cα atoms are within 8 Å and are more than four positions apart in sequence — a standard proxy for tertiary packing density. The bounding box is the smallest axis-aligned box enclosing all Cα atoms.

  · The Foldseek 3Di string encodes local tertiary geometry as a 20-letter alphabet — one character per residue — derived from the relative positions of nearby Cα atoms. Unlike the amino-acid sequence, 3Di is a direct function of the 3D structure, so two proteins with the same fold have similar 3Di strings even at low sequence identity.

  · Solvent-accessible surface area (SASA) is the area in Å² traced out by the centre of a 1.4 Å probe sphere (a water molecule) rolled over the protein's van der Waals surface (Shrake–Rupley / Lee–Richards construction). Buried residues have near-zero SASA; fully exposed residues can exceed 200 Å². The total SASA scales roughly with the number of surface residues.

Ask how reliable the model is.

  · pLDDT (predicted Local Distance Difference Test) is AlphaFold's per-residue confidence score, ranging from 0 to 100. Values above 90 indicate high confidence (typically well-packed cores); 70–90 is confident; 50–70 low confidence; below 50 usually means the region is disordered or the prediction is unreliable there. AlphaFold stores pLDDT in the mmCIF B-factor column.

  · B-factor (Debye–Waller factor) reflects atomic displacement in the crystal lattice. It is an experimental observable (units Å²), not a prediction; low values mean the atom is pinned down, high values mean it moves or is heterogeneous across the crystal.

  · Predicted Aligned Error (PAE) is an AlphaFold confidence matrix: entry (i, j) is the expected error in the position of residue j, in ångströms, when the prediction is superimposed on the true structure at residue i. Low PAE within a block of residues means that block is internally rigid and well-predicted; high PAE between two blocks means their relative placement is uncertain even if each block individually is confident.

Place it in context: what it resembles, what it is annotated as, and how it looks.

  · Nearest PDB neighbors are the top structural matches found by Foldseek when searching this structure against the entire Protein Data Bank. Each hit reports a TM-score (0 to 1; >0.5 almost always implies the same fold) and an E-value. These are *structural* homologs — they may share no detectable sequence similarity.

  · Functional annotations link the protein to curated databases. InterPro entries identify conserved domains and families by matching the sequence against member-database signatures (Pfam, PROSITE, CDD, …). Gene Ontology (GO) terms describe molecular function, biological process, and cellular component in a controlled vocabulary. CATH places the structure in a hierarchical fold classification (Class/Architecture/Topology/Homologous-superfamily). The organism is the source species.

  · Three diagnostic plots accompany the record. The Cα contact map visualizes the tertiary structure as a 2D adjacency matrix (8 Å cutoff, sequence-local contacts suppressed). The Ramachandran plot shows the distribution of backbone (φ, ψ) torsions, with points in the α and β basins reflecting secondary structure content. The PAE plot shows AlphaFold's inter-residue confidence as a color matrix.

  · Six rendered views show the 3D structure from the faces of a cube — i.e. along ±x, ±y, ±z. Rendering representation is drawn randomly per protein from cartoon (secondary-structure ribbons), sticks (backbone bonds), or molecular surface; coloring is either N→C rainbow (blue at the N-terminus through red at the C-terminus) or one color per chain.